Protein AF-A0AA47FGG4-F1 (afdb_monomer)

Secondary structure (DSSP, 8-state):
--HHHHHHHHHHHHHHHHTTTEEEEEETTEEEEEE-GGGGTTS-------HHHHHHHHHHHHHH-SSPBPHHHHHHHHT--HHHHHHHHHHHHHHHHTTTEEEEESSSEEEEESSS-HHHHHHHHHHHH--PPP-

Radius of gyration: 20.83 Å; Cα contacts (8 Å, |Δi|>4): 112; chains: 1; bounding box: 48×45×55 Å

Foldseek 3Di:
DDPVVVVVVQVVVQVVCVVVQWHWDDDPHDTDIDGPCVVVVVVPPLPADDLVRLLLVVLLCQLPDPDFDALVNSCVNNVDDSVSVVVSVVVSQVVCVVVQWHWDQDRHTHIDHPPPCSVVVNVVSVVVVDPDDDD

pLDDT: mean 83.71, std 13.26, range [42.72, 98.12]

Organism: Streptococcus macedonicus (NCBI:txid59310)

Mean predicted aligned error: 12.48 Å

Solvent-accessible surface area (backbone atoms only — not comparable to full-atom values): 8160 Å² total; per-residue (Å²): 135,54,76,67,56,56,51,50,53,50,51,60,48,39,65,60,32,52,78,57,55,28,45,74,45,81,55,103,90,45,79,42,83,47,65,57,62,72,71,51,60,77,61,59,77,70,76,81,65,53,72,67,57,45,47,52,52,52,50,50,49,48,63,72,48,94,58,67,50,35,69,66,60,49,26,65,74,63,74,45,54,69,69,54,53,55,50,47,51,53,55,49,48,61,60,36,48,83,64,59,35,44,75,43,79,75,93,27,41,36,66,46,58,86,75,78,47,56,64,59,53,49,52,53,55,49,60,77,70,52,83,76,74,90,127

Nearest PDB structures (foldseek):
  5way-assembly1_A  TM=8.227E-01  e=1.865E-02  Streptococcus pneumoniae
  7t8l-assembly1_A  TM=5.125E-01  e=7.650E-02  Acinetobacter sp. NEB 394
  3w6j-assembly2_E  TM=2.985E-01  e=9.492E-03  Geobacillus stearothermophilus
  6pcp-assembly2_C  TM=3.967E-01  e=3.894E-02  Bordetella pertussis
  2fbh-assembly1_A  TM=4.652E-01  e=1.699E-01  Pseudomonas aeruginosa

InterPro domains:
  IPR013196 Helix-turn-helix, type 11 [PF08279] (54-109)
  IPR036388 Winged helix-like DNA-binding domain superfamily [G3DSA:1.10.10.10] (39-113)
  IPR036390 Winged helix DNA-binding domain superfamily [SSF46785] (50-111)
  IPR050661 BglG family transcriptional antiterminators [PTHR30185] (1-129)

Sequence (135 aa):
MSKRTVYRTIVDLTDSLATLDVDIVKEENKYQLLGNLENLSDFTTQVAYTHNERLNLITYWLLISDEEVTNDDLQEQFAVSNVTIIQDIADIEKHLKDFDLILERKKGYFLSSLTHNKWRVLAILLTNNISLPNF

Structure (mmCIF, N/CA/C/O backbone):
data_AF-A0AA47FGG4-F1
#
_entry.id   AF-A0AA47FGG4-F1
#
loop_
_atom_site.group_PDB
_atom_site.id
_atom_site.type_symbol
_atom_site.label_atom_id
_atom_site.label_alt_id
_atom_site.label_comp_id
_atom_site.label_asym_id
_atom_site.label_entity_id
_atom_site.label_seq_id
_atom_site.pdbx_PDB_ins_code
_atom_site.Cartn_x
_atom_site.Cartn_y
_atom_site.Cartn_z
_atom_site.occupancy
_atom_site.B_iso_or_equiv
_atom_site.auth_seq_id
_atom_site.auth_comp_id
_atom_site.auth_asym_id
_atom_site.auth_atom_id
_atom_site.pdbx_PDB_model_num
ATOM 1 N N . MET A 1 1 ? -1.309 6.738 25.091 1.00 47.66 1 MET A N 1
ATOM 2 C CA . MET A 1 1 ? -2.557 7.497 24.846 1.00 47.66 1 MET A CA 1
ATOM 3 C C . MET A 1 1 ? -3.066 8.084 26.157 1.00 47.66 1 MET A C 1
ATOM 5 O O . MET A 1 1 ? -2.952 7.425 27.181 1.00 47.66 1 MET A O 1
ATOM 9 N N . SER A 1 2 ? -3.567 9.323 26.156 1.00 67.75 2 SER A N 1
ATOM 10 C CA . SER A 1 2 ? -4.088 9.977 27.369 1.00 67.75 2 SER A CA 1
ATOM 11 C C . SER A 1 2 ? -5.508 9.493 27.684 1.00 67.75 2 SER A C 1
ATOM 13 O O . SER A 1 2 ? -6.293 9.279 26.762 1.00 67.75 2 SER A O 1
ATOM 15 N N . LYS A 1 3 ? -5.876 9.394 28.974 1.00 59.53 3 LYS A N 1
ATOM 16 C CA . LYS A 1 3 ? -7.257 9.093 29.423 1.00 59.53 3 LYS A CA 1
ATOM 17 C C . LYS A 1 3 ? -8.301 10.007 28.759 1.00 59.53 3 LYS A C 1
ATOM 19 O O . LYS A 1 3 ? -9.421 9.583 28.504 1.00 59.53 3 LYS A O 1
ATOM 24 N N . ARG A 1 4 ? -7.909 11.244 28.429 1.00 62.50 4 ARG A N 1
ATOM 25 C CA . ARG A 1 4 ? -8.742 12.232 27.728 1.00 62.50 4 ARG A CA 1
ATOM 26 C C . ARG A 1 4 ? -9.022 11.863 26.267 1.00 62.50 4 ARG A C 1
ATOM 28 O O . ARG A 1 4 ? -10.114 12.130 25.784 1.00 62.50 4 ARG A O 1
ATOM 35 N N . THR A 1 5 ? -8.057 11.257 25.575 1.00 67.25 5 THR A N 1
ATOM 36 C CA . THR A 1 5 ? -8.222 10.808 24.183 1.00 67.25 5 THR A CA 1
ATOM 37 C C . THR A 1 5 ? -9.193 9.638 24.119 1.00 67.25 5 THR A C 1
ATOM 39 O O . THR A 1 5 ? -10.101 9.664 23.305 1.00 67.25 5 THR A O 1
ATOM 42 N N . VAL A 1 6 ? -9.064 8.683 25.048 1.00 67.38 6 VAL A N 1
ATOM 43 C CA . VAL A 1 6 ? -9.979 7.535 25.158 1.00 67.38 6 VAL A CA 1
ATOM 44 C C . VAL A 1 6 ? -11.412 8.002 25.401 1.00 67.38 6 VAL A C 1
ATOM 46 O O . VAL A 1 6 ? -12.317 7.543 24.721 1.00 67.38 6 VAL A O 1
ATOM 49 N N . TYR A 1 7 ? -11.626 8.946 26.323 1.00 71.19 7 TYR A N 1
ATOM 50 C CA . TYR A 1 7 ? -12.973 9.455 26.592 1.00 71.19 7 TYR A CA 1
ATOM 51 C C . TYR A 1 7 ? -13.591 10.144 25.372 1.00 71.19 7 TYR A C 1
ATOM 53 O O . TYR A 1 7 ? -14.748 9.896 25.063 1.00 71.19 7 TYR A O 1
ATOM 61 N N . ARG A 1 8 ? -12.818 10.975 24.658 1.00 69.69 8 ARG A N 1
ATOM 62 C CA . ARG A 1 8 ? -13.323 11.671 23.467 1.00 69.69 8 ARG A CA 1
ATOM 63 C C . ARG A 1 8 ? -13.704 10.687 22.364 1.00 69.69 8 ARG A C 1
ATOM 65 O O . ARG A 1 8 ? -14.802 10.775 21.849 1.00 69.69 8 ARG A O 1
ATOM 72 N N . THR A 1 9 ? -12.848 9.704 22.094 1.00 72.31 9 THR A N 1
ATOM 73 C CA . THR A 1 9 ? -13.146 8.654 21.115 1.00 72.31 9 THR A CA 1
ATOM 74 C C . THR A 1 9 ? -14.382 7.843 21.499 1.00 72.31 9 THR A C 1
ATOM 76 O O . THR A 1 9 ? -15.161 7.503 20.625 1.00 72.31 9 THR A O 1
ATOM 79 N N . ILE A 1 10 ? -14.596 7.559 22.789 1.00 78.00 10 ILE A N 1
ATOM 80 C CA . ILE A 1 10 ? -15.818 6.880 23.241 1.00 78.00 10 ILE A CA 1
ATOM 81 C C . ILE A 1 10 ? -17.055 7.751 23.008 1.00 78.00 10 ILE A C 1
ATOM 83 O O . ILE A 1 10 ? -18.045 7.224 22.531 1.00 78.00 10 ILE A O 1
ATOM 87 N N . VAL A 1 11 ? -16.996 9.057 23.284 1.00 77.50 11 VAL A N 1
ATOM 88 C CA . VAL A 1 11 ? -18.114 9.980 23.011 1.00 77.50 11 VAL A CA 1
ATOM 89 C C . VAL A 1 11 ? -18.428 10.036 21.515 1.00 77.50 11 VAL A C 1
ATOM 91 O O . VAL A 1 11 ? -19.574 9.829 21.134 1.00 77.50 11 VAL A O 1
ATOM 94 N N . ASP A 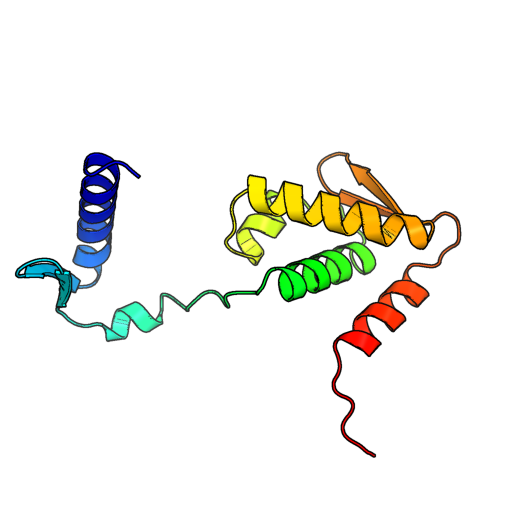1 12 ? -17.407 10.218 20.675 1.00 77.69 12 ASP A N 1
ATOM 95 C CA . ASP A 1 12 ? -17.569 10.271 19.217 1.00 77.69 12 ASP A CA 1
ATOM 96 C C . ASP A 1 12 ? -18.161 8.946 18.667 1.00 77.69 12 ASP A C 1
ATOM 98 O O . ASP A 1 12 ? -18.980 8.942 17.743 1.00 77.69 12 ASP A O 1
ATOM 102 N N . LEU A 1 13 ? -17.781 7.805 19.261 1.00 77.81 13 LEU A N 1
ATOM 103 C CA . LEU A 1 13 ? -18.337 6.487 18.936 1.00 77.81 13 LEU A CA 1
ATOM 104 C C . LEU A 1 13 ? -19.774 6.309 19.441 1.00 77.81 13 LEU A C 1
ATOM 106 O O . LEU A 1 13 ? -20.580 5.724 18.724 1.00 77.81 13 LEU A O 1
ATOM 110 N N . THR A 1 14 ? -20.111 6.810 20.634 1.00 79.75 14 THR A N 1
ATOM 111 C CA . THR A 1 14 ? -21.479 6.764 21.174 1.00 79.75 14 THR A CA 1
ATOM 112 C C . THR A 1 14 ? -22.447 7.496 20.251 1.00 79.75 14 THR A C 1
ATOM 114 O O . THR A 1 14 ? -23.492 6.947 19.916 1.00 79.75 14 THR A O 1
ATOM 117 N N . ASP A 1 15 ? -22.080 8.691 19.782 1.00 80.81 15 ASP A N 1
ATOM 118 C CA . ASP A 1 15 ? -22.926 9.480 18.879 1.00 80.81 15 ASP A CA 1
ATOM 119 C C . ASP A 1 15 ? -23.151 8.762 17.540 1.00 80.81 15 ASP A C 1
ATOM 121 O O . ASP A 1 15 ? -24.249 8.783 16.983 1.00 80.81 15 ASP A O 1
ATOM 125 N N . SER A 1 16 ? -22.119 8.077 17.043 1.00 78.50 16 SER A N 1
ATOM 126 C CA . SER A 1 16 ? -22.192 7.315 15.794 1.00 78.50 16 SER A CA 1
ATOM 127 C C . SER A 1 16 ? -23.074 6.066 15.933 1.00 78.50 16 SER A C 1
ATOM 129 O O . SER A 1 16 ? -23.888 5.787 15.055 1.00 78.50 16 SER A O 1
ATOM 131 N N . LEU A 1 17 ? -22.958 5.329 17.041 1.00 79.00 17 LEU A N 1
ATOM 132 C CA . LEU A 1 17 ? -23.696 4.082 17.283 1.00 79.00 17 LEU A CA 1
ATOM 133 C C . LEU A 1 17 ? -25.161 4.304 17.677 1.00 79.00 17 LEU A C 1
ATOM 135 O O . LEU A 1 17 ? -26.010 3.485 17.328 1.00 79.00 17 LEU A O 1
ATOM 139 N N . ALA A 1 18 ? -25.484 5.441 18.299 1.00 78.62 18 ALA A N 1
ATOM 140 C CA . ALA A 1 18 ? -26.863 5.810 18.616 1.00 78.62 18 ALA A CA 1
ATOM 141 C C . ALA A 1 18 ? -27.751 5.892 17.360 1.00 78.62 18 ALA A C 1
ATOM 143 O O . ALA A 1 18 ? -28.948 5.617 17.421 1.00 78.62 18 ALA A O 1
ATOM 144 N N . THR A 1 19 ? -27.171 6.214 16.195 1.00 80.38 19 THR A N 1
ATOM 145 C CA . THR A 1 19 ? -27.900 6.223 14.911 1.00 80.38 19 THR A CA 1
ATOM 146 C C . THR A 1 19 ? -28.338 4.831 14.443 1.00 80.38 19 THR A C 1
ATOM 148 O O . THR A 1 19 ? -29.212 4.723 13.586 1.00 80.38 19 THR A O 1
ATOM 151 N N . LEU A 1 20 ? -27.758 3.777 15.021 1.00 76.69 20 LEU A N 1
ATOM 152 C CA . LEU A 1 20 ? -27.982 2.372 14.677 1.00 76.69 20 LEU A CA 1
ATOM 153 C C . LEU A 1 20 ? -28.752 1.615 15.766 1.00 76.69 20 LEU A C 1
ATOM 155 O O . LEU A 1 20 ? -28.837 0.391 15.691 1.00 76.69 20 LEU A O 1
ATOM 159 N N . ASP A 1 21 ? -29.297 2.327 16.761 1.00 82.00 21 ASP A N 1
ATOM 160 C CA . ASP A 1 21 ? -29.929 1.737 17.951 1.00 82.00 21 ASP A CA 1
ATOM 161 C C . ASP A 1 21 ? -28.955 0.831 18.737 1.00 82.00 21 ASP A C 1
ATOM 163 O O . ASP A 1 21 ? -29.310 -0.247 19.224 1.00 82.00 21 ASP A O 1
ATOM 167 N N . VAL A 1 22 ? -27.683 1.256 18.806 1.00 84.88 22 VAL A N 1
ATOM 168 C CA . VAL A 1 22 ? -26.612 0.597 19.562 1.00 84.88 22 VAL A CA 1
ATOM 169 C C . VAL A 1 22 ? -26.046 1.557 20.610 1.00 84.88 22 VAL A C 1
ATOM 171 O O . VAL A 1 22 ? -25.535 2.628 20.289 1.00 84.88 22 VAL A O 1
ATOM 174 N N . ASP A 1 23 ? -26.065 1.132 21.869 1.00 83.25 23 ASP A N 1
ATOM 175 C CA . ASP A 1 23 ? -25.565 1.880 23.018 1.00 83.25 23 ASP A CA 1
ATOM 176 C C . ASP A 1 23 ? -24.217 1.345 23.509 1.00 83.25 23 ASP A C 1
ATOM 178 O O . ASP A 1 23 ? -23.995 0.135 23.596 1.00 83.25 23 ASP A O 1
ATOM 182 N N . ILE A 1 24 ? -23.328 2.254 23.921 1.00 84.00 24 ILE A N 1
ATOM 183 C CA . ILE A 1 24 ? -22.110 1.916 24.668 1.00 84.00 24 ILE A CA 1
ATOM 184 C C . ILE A 1 24 ? -22.375 2.094 26.170 1.00 84.00 24 ILE A C 1
ATOM 186 O O . ILE A 1 24 ? -22.498 3.220 26.654 1.00 84.00 24 ILE A O 1
ATOM 190 N N . VAL A 1 25 ? -22.347 1.004 26.942 1.00 85.19 25 VAL A N 1
ATOM 191 C CA . VAL A 1 25 ? -22.475 1.032 28.409 1.00 85.19 25 VAL A CA 1
ATOM 192 C C . VAL A 1 25 ? -21.154 0.681 29.082 1.00 85.19 25 VAL A C 1
ATOM 194 O O . VAL A 1 25 ? -20.462 -0.262 28.702 1.00 85.19 25 VAL A O 1
ATOM 197 N N . LYS A 1 26 ? -20.786 1.447 30.112 1.00 81.56 26 LYS A N 1
ATOM 198 C CA . LYS A 1 26 ? -19.588 1.200 30.915 1.00 81.56 26 LYS A CA 1
ATOM 199 C C . LYS A 1 26 ? -19.945 0.436 32.187 1.00 81.56 26 LYS A C 1
ATOM 201 O O . LYS A 1 26 ? -20.600 0.989 33.064 1.00 81.56 26 LYS A O 1
ATOM 206 N N . GLU A 1 27 ? -19.422 -0.776 32.334 1.00 83.00 27 GLU A N 1
ATOM 207 C CA . GLU A 1 27 ? -19.553 -1.575 33.557 1.00 83.00 27 GLU A CA 1
ATOM 208 C C . GLU A 1 27 ? -18.182 -1.949 34.112 1.00 83.00 27 GLU A C 1
ATOM 210 O O . GLU A 1 27 ? -17.361 -2.502 33.383 1.00 83.00 27 GLU A O 1
ATOM 215 N N . GLU A 1 28 ? -17.969 -1.666 35.403 1.00 71.31 28 GLU A N 1
ATOM 216 C CA . GLU A 1 28 ? -16.836 -2.033 36.280 1.00 71.31 28 GLU A CA 1
ATOM 217 C C . GLU A 1 28 ? -15.421 -1.651 35.804 1.00 71.31 28 GLU A C 1
ATOM 219 O O . GLU A 1 28 ? -14.666 -1.058 36.571 1.00 71.31 28 GLU A O 1
ATOM 224 N N . ASN A 1 29 ? -15.052 -1.922 34.549 1.00 74.00 29 ASN A N 1
ATOM 225 C CA . ASN A 1 29 ? -13.914 -1.324 33.844 1.00 74.00 29 ASN A CA 1
ATOM 226 C C . ASN A 1 29 ? -13.914 -1.563 32.315 1.00 74.00 29 ASN A C 1
ATOM 228 O O . ASN A 1 29 ? -12.887 -1.379 31.662 1.00 74.00 29 ASN A O 1
ATOM 232 N N . LYS A 1 30 ? -15.033 -2.007 31.737 1.00 77.25 30 LYS A N 1
ATOM 233 C CA . LYS A 1 30 ? -15.176 -2.374 30.320 1.00 77.25 30 LYS A CA 1
ATOM 234 C C . LYS A 1 30 ? -16.335 -1.609 29.687 1.00 77.25 30 LYS A C 1
ATOM 236 O O . LYS A 1 30 ? -17.292 -1.255 30.371 1.00 77.25 30 LYS A O 1
ATOM 241 N N . TYR A 1 31 ? -16.228 -1.356 28.388 1.00 82.06 31 TYR A N 1
ATOM 242 C CA . TYR A 1 31 ? -17.323 -0.835 27.573 1.00 82.06 31 TYR A CA 1
ATOM 243 C C . TYR A 1 31 ? -17.985 -2.009 26.850 1.00 82.06 31 TYR A C 1
ATOM 245 O O . TYR A 1 31 ? -17.285 -2.859 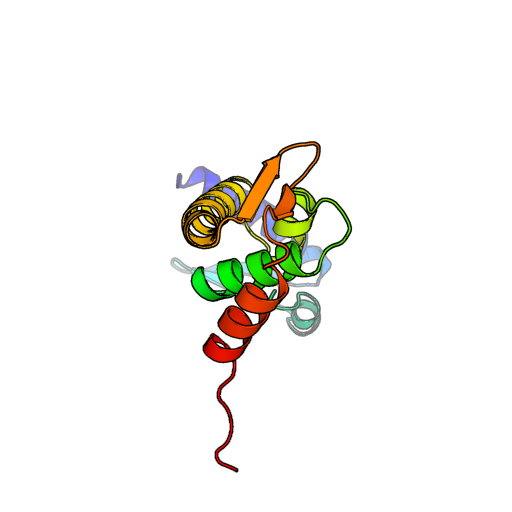26.302 1.00 82.06 31 TYR A O 1
ATOM 253 N N . GLN A 1 32 ? -19.310 -2.076 26.899 1.00 81.88 32 GLN A N 1
ATOM 254 C CA . GLN A 1 32 ? -20.127 -3.105 26.264 1.00 81.88 32 GLN A CA 1
ATOM 255 C C . GLN A 1 32 ? -21.079 -2.442 25.271 1.00 81.88 32 GLN A C 1
ATOM 257 O O . GLN A 1 32 ? -21.593 -1.362 25.556 1.00 81.88 32 GLN A O 1
ATOM 262 N N . LEU A 1 33 ? -21.287 -3.088 24.124 1.00 83.75 33 LEU A N 1
ATOM 263 C CA . LEU A 1 33 ? -22.290 -2.685 23.142 1.00 83.75 33 LEU A CA 1
ATOM 264 C C . LEU A 1 33 ? -23.604 -3.402 23.449 1.00 83.75 33 LEU A C 1
ATOM 266 O O . LEU A 1 33 ? -23.608 -4.622 23.617 1.00 83.75 33 LEU A O 1
ATOM 270 N N . LEU A 1 34 ? -24.699 -2.655 23.522 1.00 83.12 34 LEU A N 1
ATOM 271 C CA . LEU A 1 34 ? -26.056 -3.164 23.717 1.00 83.12 34 LEU A CA 1
ATOM 272 C C . LEU A 1 34 ? -26.937 -2.668 22.569 1.00 83.12 34 LEU A C 1
ATOM 274 O O . LEU A 1 34 ? -26.768 -1.537 22.138 1.00 83.12 34 LEU A O 1
ATOM 278 N N . GLY A 1 35 ? -27.868 -3.487 22.082 1.00 82.12 35 GLY A N 1
ATOM 279 C CA . GLY A 1 35 ? -28.783 -3.106 20.997 1.00 82.12 35 GLY A CA 1
ATOM 280 C C . GLY A 1 35 ? -28.755 -4.073 19.816 1.00 82.12 35 GLY A C 1
ATOM 281 O O . GLY A 1 35 ? -28.258 -5.198 19.936 1.00 82.12 35 GLY A O 1
ATOM 282 N N . ASN A 1 36 ? -29.308 -3.648 18.677 1.00 78.94 36 ASN A N 1
ATOM 283 C CA . ASN A 1 36 ? -29.339 -4.476 17.473 1.00 78.94 36 ASN A CA 1
ATOM 284 C C . ASN A 1 36 ? -28.005 -4.401 16.710 1.00 78.94 36 ASN A C 1
ATOM 286 O O . ASN A 1 36 ? -27.769 -3.504 15.903 1.00 78.94 36 ASN A O 1
ATOM 290 N N . LEU A 1 37 ? -27.140 -5.390 16.945 1.00 75.06 37 LEU A N 1
ATOM 291 C CA . LEU A 1 37 ? -25.829 -5.483 16.300 1.00 75.06 37 LEU A CA 1
ATOM 292 C C . LEU A 1 37 ? -25.893 -6.01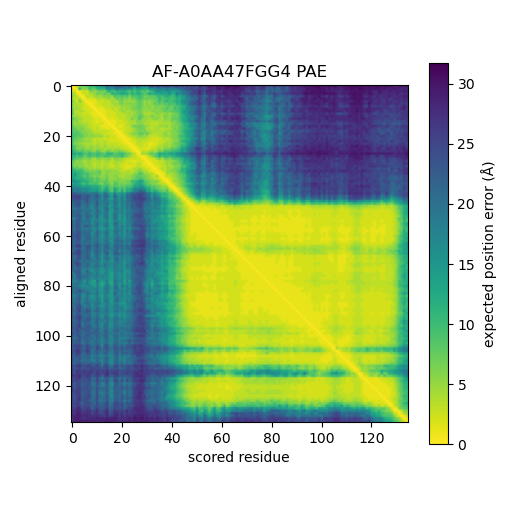7 14.858 1.00 75.06 37 LEU A C 1
ATOM 294 O O . LEU A 1 37 ? -24.862 -6.046 14.192 1.00 75.06 37 LEU A O 1
ATOM 298 N N . GLU A 1 38 ? -27.061 -6.431 14.351 1.00 72.94 38 GLU A N 1
ATOM 299 C CA . GLU A 1 38 ? -27.194 -6.903 12.964 1.00 72.94 38 GLU A CA 1
ATOM 300 C C . GLU A 1 38 ? -26.824 -5.796 11.969 1.00 72.94 38 GLU A C 1
ATOM 302 O O . GLU A 1 38 ? -26.139 -6.058 10.982 1.00 72.94 38 GLU A O 1
ATOM 307 N N . ASN A 1 39 ? -27.140 -4.539 12.295 1.00 64.50 39 ASN A N 1
ATOM 308 C CA . ASN A 1 39 ? -26.780 -3.365 11.493 1.00 64.50 39 ASN A CA 1
ATOM 309 C C . ASN A 1 39 ? -25.278 -3.020 11.552 1.00 64.50 39 ASN A C 1
ATOM 311 O O . ASN A 1 39 ? -24.800 -2.203 10.770 1.00 64.50 39 ASN A O 1
ATOM 315 N N . LEU A 1 40 ? -24.510 -3.639 12.459 1.00 66.69 40 LEU A N 1
ATOM 316 C CA . LEU A 1 40 ? -23.048 -3.521 12.470 1.00 66.69 40 LEU A CA 1
ATOM 317 C C . LEU A 1 40 ? -22.384 -4.459 11.460 1.00 66.69 40 LEU A C 1
ATOM 319 O O . LEU A 1 40 ? -21.197 -4.308 11.199 1.00 66.69 40 LEU A O 1
ATOM 323 N N . SER A 1 41 ? -23.113 -5.416 10.881 1.00 60.09 41 SER A N 1
ATOM 324 C CA . SER A 1 41 ? -22.558 -6.287 9.837 1.00 60.09 41 SER A CA 1
ATOM 325 C C . SER A 1 41 ? -22.266 -5.536 8.530 1.00 60.09 41 SER A C 1
ATOM 327 O O . SER A 1 41 ? -21.337 -5.911 7.814 1.00 60.09 41 SER A O 1
ATOM 329 N N . ASP A 1 42 ? -22.979 -4.430 8.280 1.00 56.22 42 ASP A N 1
ATOM 330 C CA . ASP A 1 42 ? -22.711 -3.495 7.180 1.00 56.22 42 ASP A CA 1
ATOM 331 C C . ASP A 1 42 ? -21.430 -2.677 7.404 1.00 56.22 42 ASP A C 1
ATOM 333 O O . ASP A 1 42 ? -20.815 -2.212 6.441 1.00 56.22 42 ASP A O 1
ATOM 337 N N . PHE A 1 43 ? -20.956 -2.562 8.655 1.00 57.31 43 PHE A N 1
ATOM 338 C CA . PHE A 1 43 ? -19.565 -2.204 8.933 1.00 57.31 43 PHE A CA 1
ATOM 339 C C . PHE A 1 43 ? -18.715 -3.431 8.630 1.00 57.31 43 PHE A C 1
ATOM 341 O O . PHE A 1 43 ? -18.218 -4.116 9.524 1.00 57.31 43 PHE A O 1
ATOM 348 N N . THR A 1 44 ? -18.581 -3.732 7.339 1.00 50.34 44 THR A N 1
ATOM 349 C CA . THR A 1 44 ? -17.705 -4.787 6.853 1.00 50.34 44 THR A CA 1
ATOM 350 C C . THR A 1 44 ? -16.360 -4.610 7.535 1.00 50.34 44 THR A C 1
ATOM 352 O O . THR A 1 44 ? -15.739 -3.550 7.416 1.00 50.34 44 THR A O 1
ATOM 355 N N . THR A 1 45 ? -15.921 -5.623 8.277 1.00 52.59 45 THR A N 1
ATOM 356 C CA . THR A 1 45 ? -14.549 -5.717 8.758 1.00 52.59 45 THR A CA 1
ATOM 357 C C . THR A 1 45 ? -13.649 -5.520 7.547 1.00 52.59 45 THR A C 1
ATOM 359 O O . THR A 1 45 ? -13.524 -6.417 6.714 1.00 52.59 45 THR A O 1
ATOM 362 N N . GLN A 1 46 ? -13.065 -4.325 7.407 1.00 59.47 46 GLN A N 1
ATOM 363 C CA . GLN A 1 46 ? -12.027 -4.094 6.413 1.00 59.47 46 GLN A CA 1
ATOM 364 C C . GLN A 1 46 ? -10.988 -5.187 6.639 1.00 59.47 46 GLN A C 1
ATOM 366 O O . GLN A 1 46 ? -10.534 -5.385 7.770 1.00 59.47 46 GLN A O 1
ATOM 371 N N . VAL A 1 47 ? -10.709 -5.965 5.590 1.00 67.31 47 VAL A N 1
ATOM 372 C CA . VAL A 1 47 ? -9.780 -7.093 5.670 1.00 67.31 47 VAL A CA 1
ATOM 373 C C . VAL A 1 47 ? -8.474 -6.556 6.241 1.00 67.31 47 VAL A C 1
ATOM 375 O O . VAL A 1 47 ? -7.813 -5.718 5.632 1.00 67.31 47 VAL A O 1
ATOM 378 N N . ALA A 1 48 ? -8.141 -6.985 7.456 1.00 78.00 48 ALA A N 1
ATOM 379 C CA . ALA A 1 48 ? -6.943 -6.526 8.129 1.00 78.00 48 ALA A CA 1
ATOM 380 C C . ALA A 1 48 ? -5.744 -7.238 7.502 1.00 78.00 48 ALA A C 1
ATOM 382 O O . ALA A 1 48 ? -5.471 -8.396 7.809 1.00 78.00 48 ALA A O 1
ATOM 383 N N . TYR A 1 49 ? -5.039 -6.542 6.615 1.00 85.81 49 TYR A N 1
ATOM 384 C CA . TYR A 1 49 ? -3.815 -7.056 6.016 1.00 85.81 49 TYR A CA 1
ATOM 385 C C . TYR A 1 49 ? -2.661 -6.961 7.011 1.00 85.81 49 TYR A C 1
ATOM 387 O O . TYR A 1 49 ? -2.385 -5.901 7.589 1.00 85.81 49 TYR A O 1
ATOM 395 N N . THR A 1 50 ? -1.922 -8.055 7.165 1.00 91.38 50 THR A N 1
ATOM 396 C CA . THR A 1 50 ? -0.595 -8.006 7.776 1.00 91.38 50 THR A CA 1
ATOM 397 C C . THR A 1 50 ? 0.311 -7.066 6.977 1.00 91.38 50 THR A C 1
ATOM 399 O O . THR A 1 50 ? 0.059 -6.748 5.813 1.00 91.38 50 THR A O 1
ATOM 402 N N . HIS A 1 51 ? 1.400 -6.605 7.594 1.00 93.12 51 HIS A N 1
ATOM 403 C CA . HIS A 1 51 ? 2.362 -5.747 6.902 1.00 93.12 51 HIS A CA 1
ATOM 404 C C . HIS A 1 51 ? 2.890 -6.396 5.611 1.00 93.12 51 HIS A C 1
ATOM 406 O O . HIS A 1 51 ? 2.828 -5.759 4.568 1.00 93.12 51 HIS A O 1
ATOM 412 N N . ASN A 1 52 ? 3.290 -7.673 5.638 1.00 92.94 52 ASN A N 1
ATOM 413 C CA . ASN A 1 52 ? 3.776 -8.367 4.438 1.00 92.94 52 ASN A CA 1
ATOM 414 C C . ASN A 1 52 ? 2.715 -8.491 3.337 1.00 92.94 52 ASN A C 1
ATOM 416 O O . ASN A 1 52 ? 3.031 -8.266 2.171 1.00 92.94 52 ASN A O 1
ATOM 420 N N . GLU A 1 53 ? 1.470 -8.830 3.680 1.00 93.38 53 GLU A N 1
ATOM 421 C CA . GLU A 1 53 ? 0.384 -8.894 2.691 1.00 93.38 53 GLU A CA 1
ATOM 422 C C . GLU A 1 53 ? 0.163 -7.532 2.038 1.00 93.38 53 GLU A C 1
ATOM 424 O O . GLU A 1 53 ? 0.050 -7.440 0.817 1.00 93.38 53 GLU A O 1
ATOM 429 N N . ARG A 1 54 ? 0.186 -6.461 2.838 1.00 96.25 54 ARG A N 1
ATOM 430 C CA . ARG A 1 54 ? 0.066 -5.097 2.331 1.00 96.25 54 ARG A CA 1
ATOM 431 C C . ARG A 1 54 ? 1.237 -4.726 1.422 1.00 96.25 54 ARG A C 1
ATOM 433 O O . ARG A 1 54 ? 0.992 -4.233 0.327 1.00 96.25 54 ARG A O 1
ATOM 440 N N . LEU A 1 55 ? 2.485 -5.023 1.802 1.00 97.25 55 LEU A N 1
ATOM 441 C CA . LEU A 1 55 ? 3.646 -4.781 0.934 1.00 97.25 55 LEU A CA 1
ATOM 442 C C . LEU A 1 55 ? 3.514 -5.515 -0.406 1.00 97.25 55 LEU A C 1
ATOM 444 O O . LEU A 1 55 ? 3.775 -4.930 -1.459 1.00 97.25 55 LEU A O 1
ATOM 448 N N . ASN A 1 56 ? 3.076 -6.776 -0.380 1.00 95.75 56 ASN A N 1
ATOM 449 C CA . ASN A 1 56 ? 2.891 -7.580 -1.585 1.00 95.75 56 ASN A CA 1
ATOM 450 C C . ASN A 1 56 ? 1.791 -7.008 -2.484 1.00 95.75 56 ASN A C 1
ATOM 452 O O . ASN A 1 56 ? 1.991 -6.901 -3.692 1.00 95.75 56 ASN A O 1
ATOM 456 N N . LEU A 1 57 ? 0.657 -6.598 -1.912 1.00 95.75 57 LEU A N 1
ATOM 457 C CA . LEU A 1 57 ? -0.463 -6.031 -2.665 1.00 95.75 57 LEU A CA 1
ATOM 458 C C . LEU A 1 57 ? -0.137 -4.652 -3.247 1.00 95.75 57 LEU A C 1
ATOM 460 O O . LEU A 1 57 ? -0.420 -4.412 -4.419 1.00 95.75 57 LEU A O 1
ATOM 464 N N . ILE A 1 58 ? 0.521 -3.776 -2.481 1.00 97.00 58 ILE A N 1
ATOM 465 C CA . ILE A 1 58 ? 0.995 -2.480 -2.987 1.00 97.00 58 ILE A CA 1
ATOM 466 C C . ILE A 1 58 ? 2.003 -2.704 -4.121 1.00 97.00 58 ILE A C 1
ATOM 468 O O . ILE A 1 58 ? 1.896 -2.082 -5.175 1.00 97.00 58 ILE A O 1
ATOM 472 N N . THR A 1 59 ? 2.953 -3.628 -3.948 1.00 96.75 59 THR A N 1
ATOM 473 C CA . THR A 1 59 ? 3.938 -3.954 -4.992 1.00 96.75 59 THR A CA 1
ATOM 474 C C . THR A 1 59 ? 3.260 -4.491 -6.251 1.00 96.75 59 THR A C 1
ATOM 476 O O . THR A 1 59 ? 3.607 -4.078 -7.355 1.00 96.75 59 THR A O 1
ATOM 479 N N . TYR A 1 60 ? 2.274 -5.379 -6.096 1.00 95.75 60 TYR A N 1
ATOM 480 C CA . TYR A 1 60 ? 1.462 -5.883 -7.200 1.00 95.75 60 TYR A CA 1
ATOM 481 C C . TYR A 1 60 ? 0.793 -4.733 -7.958 1.00 95.75 60 TYR A C 1
ATOM 483 O O . TYR A 1 60 ? 0.984 -4.625 -9.168 1.00 95.75 60 TYR A O 1
ATOM 491 N N . TRP A 1 61 ? 0.094 -3.838 -7.256 1.00 95.00 61 TRP A N 1
ATOM 492 C CA . TRP A 1 61 ? -0.547 -2.668 -7.856 1.00 95.00 61 TRP A CA 1
ATOM 493 C C . TRP A 1 61 ? 0.436 -1.765 -8.601 1.00 95.00 61 TRP A C 1
ATOM 495 O O . TRP A 1 61 ? 0.186 -1.431 -9.754 1.00 95.00 61 TRP A O 1
ATOM 505 N N . LEU A 1 62 ? 1.589 -1.443 -8.014 1.00 95.31 62 LEU A N 1
ATOM 506 C CA . LEU A 1 62 ? 2.620 -0.631 -8.675 1.00 95.31 62 LEU A CA 1
ATOM 507 C C . LEU A 1 62 ? 3.195 -1.291 -9.942 1.00 95.31 62 LEU A C 1
ATOM 509 O O . LEU A 1 62 ? 3.620 -0.598 -10.869 1.00 95.31 62 LEU A O 1
ATOM 513 N N . LEU A 1 63 ? 3.244 -2.626 -9.988 1.00 94.44 63 LEU A N 1
ATOM 514 C CA . LEU A 1 63 ? 3.742 -3.374 -11.144 1.00 94.44 63 LEU A CA 1
ATOM 515 C C . LEU A 1 63 ? 2.745 -3.392 -12.307 1.00 94.44 63 LEU A C 1
ATOM 517 O O . LEU A 1 63 ? 3.192 -3.368 -13.455 1.00 94.44 63 LEU A O 1
ATOM 521 N N . ILE A 1 64 ? 1.441 -3.454 -12.013 1.00 92.38 64 ILE A N 1
ATOM 522 C CA . ILE A 1 64 ? 0.377 -3.558 -13.025 1.00 92.38 64 ILE A CA 1
ATOM 523 C C . ILE A 1 64 ? -0.267 -2.219 -13.397 1.00 92.38 64 ILE A C 1
ATOM 525 O O . ILE A 1 64 ? -0.978 -2.163 -14.393 1.00 92.38 64 ILE A O 1
ATOM 529 N N . SER A 1 65 ? -0.066 -1.170 -12.596 1.00 91.50 65 SER A N 1
ATOM 530 C CA . SER A 1 65 ? -0.675 0.135 -12.843 1.00 91.50 65 SER A CA 1
ATOM 531 C C . SER A 1 65 ? 0.009 0.854 -14.005 1.00 91.50 65 SER A C 1
ATOM 533 O O . SER A 1 65 ? 1.236 1.005 -14.026 1.00 91.50 65 SER A O 1
ATOM 535 N N . ASP A 1 66 ? -0.809 1.346 -14.933 1.00 88.31 66 ASP A N 1
ATOM 536 C CA . ASP A 1 66 ? -0.399 2.278 -15.987 1.00 88.31 66 ASP A CA 1
ATOM 537 C C . ASP A 1 66 ? -0.496 3.749 -15.529 1.00 88.31 66 ASP A C 1
ATOM 539 O O . ASP A 1 66 ? 0.014 4.645 -16.203 1.00 88.31 66 ASP A O 1
ATOM 543 N N . GLU A 1 67 ? -1.103 3.998 -14.364 1.00 90.88 67 GLU A N 1
ATOM 544 C CA . GLU A 1 67 ? -1.289 5.324 -13.765 1.00 90.88 67 GLU A CA 1
ATOM 545 C C . GLU A 1 67 ? -0.521 5.475 -12.440 1.00 90.88 67 GLU A C 1
ATOM 547 O O . GLU A 1 67 ? -0.063 4.497 -11.838 1.00 90.88 67 GLU A O 1
ATOM 552 N N . GLU A 1 68 ? -0.349 6.721 -11.986 1.00 93.62 68 GLU A N 1
ATOM 553 C CA . GLU A 1 68 ? 0.268 7.008 -10.687 1.00 93.62 68 GLU A CA 1
ATOM 554 C C . GLU A 1 68 ? -0.647 6.534 -9.548 1.00 93.62 68 GLU A C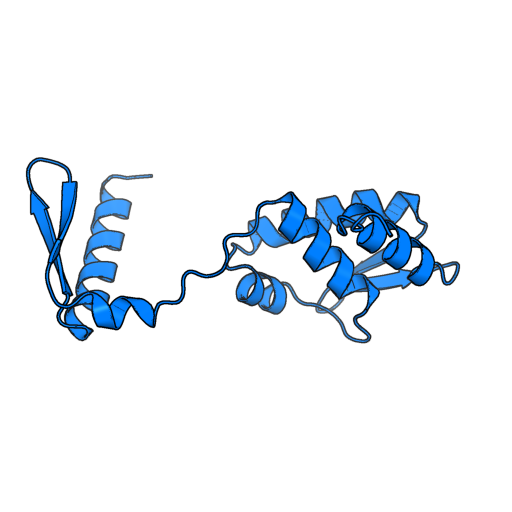 1
ATOM 556 O O . GLU A 1 68 ? -1.812 6.911 -9.497 1.00 93.62 68 GLU A O 1
ATOM 561 N N . VAL A 1 69 ? -0.105 5.758 -8.607 1.00 96.38 69 VAL A N 1
ATOM 562 C CA . VAL A 1 69 ? -0.821 5.311 -7.401 1.00 96.38 69 VAL A CA 1
ATOM 563 C C . VAL A 1 69 ? -0.542 6.290 -6.266 1.00 96.38 69 VAL A C 1
ATOM 565 O O . VAL A 1 69 ? 0.620 6.508 -5.921 1.00 96.38 69 VAL A O 1
ATOM 568 N N . THR A 1 70 ? -1.561 6.905 -5.673 1.00 97.19 70 THR A N 1
ATOM 569 C CA . THR A 1 70 ? -1.370 7.934 -4.638 1.00 97.19 70 THR A CA 1
ATOM 570 C C . THR A 1 70 ? -1.399 7.361 -3.221 1.00 97.19 70 THR A C 1
ATOM 572 O O . THR A 1 70 ? -1.814 6.229 -2.987 1.00 97.19 70 THR A O 1
ATOM 575 N N . ASN A 1 71 ? -0.959 8.156 -2.240 1.00 96.31 71 ASN A N 1
ATOM 576 C CA . ASN A 1 71 ? -1.128 7.788 -0.833 1.00 96.31 71 ASN A CA 1
ATOM 577 C C . ASN A 1 71 ? -2.598 7.653 -0.450 1.00 96.31 71 ASN A C 1
ATOM 579 O O . ASN A 1 71 ? -2.922 6.736 0.295 1.00 96.31 71 ASN A O 1
ATOM 583 N N . ASP A 1 72 ? -3.462 8.532 -0.958 1.00 96.00 72 ASP A N 1
ATOM 584 C CA . ASP A 1 72 ? -4.883 8.523 -0.619 1.00 96.00 72 ASP A CA 1
ATOM 585 C C . ASP A 1 72 ? -5.538 7.217 -1.099 1.00 96.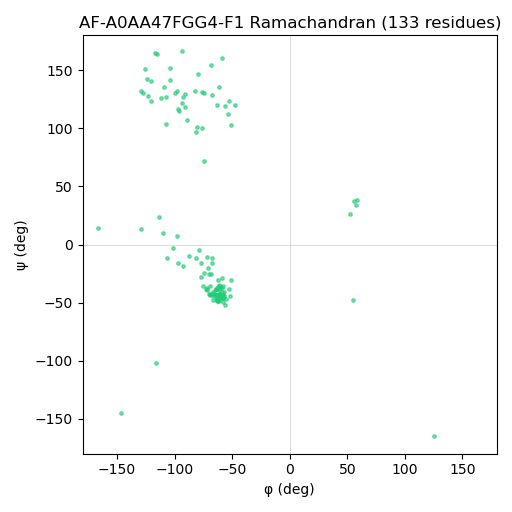00 72 ASP A C 1
ATOM 587 O O . ASP A 1 72 ? -6.195 6.552 -0.297 1.00 96.00 72 ASP A O 1
ATOM 591 N N . ASP A 1 73 ? -5.231 6.770 -2.326 1.00 95.38 73 ASP A N 1
ATOM 592 C CA . ASP A 1 73 ? -5.706 5.482 -2.866 1.00 95.38 73 ASP A CA 1
ATOM 593 C C . ASP A 1 73 ? -5.293 4.306 -1.965 1.00 95.38 73 ASP A C 1
ATOM 595 O O . ASP A 1 73 ? -6.076 3.406 -1.659 1.00 95.38 73 ASP A O 1
ATOM 599 N N . LEU A 1 74 ? -4.037 4.312 -1.510 1.00 95.81 74 LEU A N 1
ATOM 600 C CA . LEU A 1 74 ? -3.486 3.256 -0.665 1.00 95.81 74 LEU A CA 1
ATOM 601 C C . LEU A 1 74 ? -4.046 3.306 0.764 1.00 95.81 74 LEU A C 1
ATOM 603 O O . LEU A 1 74 ? -4.308 2.267 1.369 1.00 95.81 74 LEU A O 1
ATOM 607 N N . GLN A 1 75 ? -4.239 4.496 1.325 1.00 94.62 75 GLN A N 1
ATOM 608 C CA . GLN A 1 75 ? -4.839 4.656 2.646 1.00 94.62 75 GLN A CA 1
ATOM 609 C C . GLN A 1 75 ? -6.287 4.172 2.657 1.00 94.62 75 GLN A C 1
ATOM 611 O O . GLN A 1 75 ? -6.674 3.474 3.594 1.00 94.62 75 GLN A O 1
ATOM 616 N N . GLU A 1 76 ? -7.059 4.516 1.626 1.00 92.31 76 GLU A N 1
ATOM 617 C CA . GLU A 1 76 ? -8.440 4.067 1.465 1.00 92.31 76 GLU A CA 1
ATOM 618 C C . GLU A 1 76 ? -8.505 2.546 1.299 1.00 92.31 76 GLU A C 1
ATOM 620 O O . GLU A 1 76 ? -9.225 1.877 2.043 1.00 92.31 76 GLU A O 1
ATOM 625 N N . GLN A 1 77 ? -7.680 1.981 0.411 1.00 92.38 77 GLN A N 1
ATOM 626 C CA . GLN A 1 77 ? -7.660 0.541 0.159 1.00 92.38 77 GLN A CA 1
ATOM 627 C C . GLN A 1 77 ? -7.294 -0.279 1.401 1.00 92.38 77 GLN A C 1
ATOM 629 O O . GLN A 1 77 ? -7.889 -1.328 1.660 1.00 92.38 77 GLN A O 1
ATOM 634 N N . PHE A 1 78 ? -6.263 0.146 2.134 1.00 91.88 78 PHE A N 1
ATOM 635 C CA . PHE A 1 78 ? -5.668 -0.654 3.205 1.00 91.88 78 PHE A CA 1
ATOM 636 C C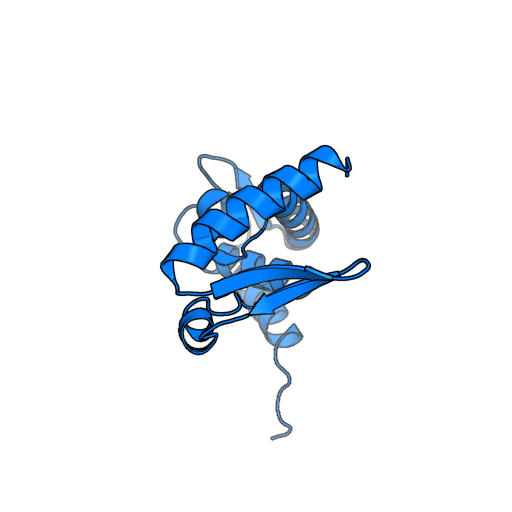 . PHE A 1 78 ? -6.097 -0.225 4.608 1.00 91.88 78 PHE A C 1
ATOM 638 O O . PHE A 1 78 ? -5.702 -0.879 5.572 1.00 91.88 78 PHE A O 1
ATOM 645 N N . ALA A 1 79 ? -6.894 0.839 4.736 1.00 89.44 79 ALA A N 1
ATOM 646 C CA . ALA A 1 79 ? -7.387 1.358 6.012 1.00 89.44 79 ALA A CA 1
ATOM 647 C C . ALA A 1 79 ? -6.279 1.741 7.007 1.00 89.44 79 ALA A C 1
ATOM 649 O O . ALA A 1 79 ? -6.418 1.576 8.222 1.00 89.44 79 ALA A O 1
ATOM 650 N N . VAL A 1 80 ? -5.145 2.231 6.504 1.00 91.56 80 VAL A N 1
ATOM 651 C CA . VAL A 1 80 ? -3.988 2.594 7.331 1.00 91.56 80 VAL A CA 1
ATOM 652 C C . VAL A 1 80 ? -3.676 4.083 7.251 1.00 91.56 80 VAL A C 1
ATOM 654 O O . VAL A 1 80 ? -4.145 4.819 6.384 1.00 91.56 80 VAL A O 1
ATOM 657 N N . SER A 1 81 ? -2.864 4.554 8.196 1.00 94.31 81 SER A N 1
ATOM 658 C CA . SER A 1 81 ? -2.437 5.950 8.217 1.00 94.31 81 SER A CA 1
ATOM 659 C C . SER A 1 81 ? -1.497 6.278 7.052 1.00 94.31 81 SER A C 1
ATOM 661 O O . SER A 1 81 ? -0.736 5.422 6.601 1.00 94.31 81 SER A O 1
ATOM 663 N N . ASN A 1 82 ? -1.453 7.549 6.648 1.00 95.38 82 ASN A N 1
ATOM 664 C CA . ASN A 1 82 ? -0.487 8.050 5.665 1.00 95.38 82 ASN A CA 1
ATOM 665 C C . ASN A 1 82 ? 0.966 7.706 6.047 1.00 95.38 82 ASN A C 1
ATOM 667 O O . ASN A 1 82 ? 1.773 7.333 5.205 1.00 95.38 82 ASN A O 1
ATOM 671 N N . VAL A 1 83 ? 1.302 7.771 7.343 1.00 96.50 83 VAL A N 1
ATOM 672 C CA . VAL A 1 83 ? 2.644 7.412 7.836 1.00 96.50 83 VAL A CA 1
ATOM 673 C C . VAL A 1 83 ? 2.951 5.936 7.584 1.00 96.50 83 VAL A C 1
ATOM 675 O O . VAL A 1 83 ? 4.076 5.610 7.216 1.00 96.50 83 VAL A O 1
ATOM 678 N N . THR A 1 84 ? 1.958 5.059 7.744 1.00 96.62 84 THR A N 1
ATOM 679 C CA . THR A 1 84 ? 2.088 3.628 7.445 1.00 96.62 84 THR A CA 1
ATOM 680 C C . THR A 1 84 ? 2.354 3.410 5.958 1.00 96.62 84 THR A C 1
ATOM 682 O O . THR A 1 84 ? 3.329 2.744 5.632 1.00 96.62 84 THR A O 1
ATOM 685 N N . ILE A 1 85 ? 1.589 4.054 5.066 1.00 97.81 85 ILE A N 1
ATOM 686 C CA . ILE A 1 85 ? 1.829 3.965 3.614 1.00 97.81 85 ILE A CA 1
ATOM 687 C C . ILE A 1 85 ? 3.220 4.481 3.236 1.00 97.81 85 ILE A C 1
ATOM 689 O O . ILE A 1 85 ? 3.928 3.831 2.473 1.00 97.81 85 ILE A O 1
ATOM 693 N N . ILE A 1 86 ? 3.660 5.609 3.799 1.00 96.88 86 ILE A N 1
ATOM 694 C CA . ILE A 1 86 ? 5.002 6.152 3.535 1.00 96.88 86 ILE A CA 1
ATOM 695 C C . ILE A 1 86 ? 6.097 5.150 3.929 1.00 96.88 86 ILE A C 1
ATOM 697 O O . ILE A 1 86 ? 7.082 5.012 3.201 1.00 96.88 86 ILE A O 1
ATOM 701 N N . GLN A 1 87 ? 5.934 4.460 5.062 1.00 97.94 87 GLN A N 1
ATOM 702 C CA . GLN A 1 87 ? 6.861 3.420 5.516 1.00 97.94 87 GLN A CA 1
ATOM 703 C C . GLN A 1 87 ? 6.833 2.204 4.588 1.00 97.94 87 GLN A C 1
ATOM 705 O O . GLN A 1 87 ? 7.887 1.784 4.118 1.00 97.94 87 GLN A O 1
ATOM 710 N N . ASP A 1 88 ? 5.644 1.708 4.246 1.00 98.12 88 ASP A N 1
ATOM 711 C CA . ASP A 1 88 ? 5.486 0.567 3.343 1.00 98.12 88 ASP A CA 1
ATOM 712 C C . ASP A 1 88 ? 6.111 0.838 1.969 1.00 98.12 88 ASP A C 1
ATOM 714 O O . ASP A 1 88 ? 6.835 0.006 1.428 1.00 98.12 88 ASP A O 1
ATOM 718 N N . ILE A 1 89 ? 5.892 2.032 1.415 1.00 98.00 89 ILE A N 1
ATOM 719 C CA . ILE A 1 89 ? 6.477 2.449 0.140 1.00 98.00 89 ILE A CA 1
ATOM 720 C C . ILE A 1 89 ? 8.006 2.526 0.223 1.00 98.00 89 ILE A C 1
ATOM 722 O O . ILE A 1 89 ? 8.684 2.155 -0.734 1.00 98.00 89 ILE A O 1
ATOM 726 N N . ALA A 1 90 ? 8.566 2.991 1.343 1.00 97.25 90 ALA A N 1
ATOM 727 C CA . ALA A 1 90 ? 10.015 3.017 1.538 1.00 97.25 90 ALA A CA 1
ATOM 728 C C . ALA A 1 90 ? 10.614 1.598 1.585 1.00 97.25 90 ALA A C 1
ATOM 730 O O . ALA A 1 90 ? 11.674 1.356 0.999 1.00 97.25 90 ALA A O 1
ATOM 731 N N . ASP A 1 91 ? 9.923 0.654 2.227 1.00 97.88 91 ASP A N 1
ATOM 732 C CA . ASP A 1 91 ? 10.338 -0.751 2.278 1.00 97.88 91 ASP A CA 1
ATOM 733 C C . ASP A 1 91 ? 10.252 -1.417 0.896 1.00 97.88 91 ASP A C 1
ATOM 735 O O . ASP A 1 91 ? 11.183 -2.107 0.471 1.00 97.88 91 ASP A O 1
ATOM 739 N N . ILE A 1 92 ? 9.177 -1.153 0.149 1.00 97.06 92 ILE A N 1
ATOM 740 C CA . ILE A 1 92 ? 9.004 -1.630 -1.231 1.00 97.06 92 ILE A CA 1
ATOM 741 C C . ILE A 1 92 ? 10.101 -1.072 -2.138 1.00 97.06 92 ILE A C 1
ATOM 743 O O . ILE A 1 92 ? 10.746 -1.833 -2.854 1.00 97.06 92 ILE A O 1
ATOM 747 N N . GLU A 1 93 ? 10.359 0.236 -2.091 1.00 96.19 93 GLU A N 1
ATOM 748 C CA . GLU A 1 93 ? 11.393 0.892 -2.901 1.00 96.19 93 GLU A CA 1
ATOM 749 C C . GLU A 1 93 ? 12.776 0.272 -2.663 1.00 96.19 93 GLU A C 1
ATOM 751 O O . GLU A 1 93 ? 13.521 0.014 -3.613 1.00 96.19 93 GLU A O 1
ATOM 756 N N . LYS A 1 94 ? 13.101 -0.047 -1.404 1.00 95.50 94 LYS A N 1
ATOM 757 C CA . LYS A 1 94 ? 14.345 -0.735 -1.053 1.00 95.50 94 LYS A CA 1
ATOM 758 C C . LYS A 1 94 ? 14.449 -2.110 -1.716 1.00 95.50 94 LYS A C 1
ATOM 760 O O . LYS A 1 94 ? 15.510 -2.426 -2.245 1.00 95.50 94 LYS A O 1
ATOM 765 N N . HIS A 1 95 ? 13.381 -2.907 -1.700 1.00 92.44 95 HIS A N 1
ATOM 766 C CA . HIS A 1 95 ? 13.378 -4.239 -2.313 1.00 92.44 95 HIS A CA 1
ATOM 767 C C . HIS A 1 95 ? 13.381 -4.186 -3.845 1.00 92.44 95 HIS A C 1
ATOM 769 O O . HIS A 1 95 ? 14.046 -4.995 -4.486 1.00 92.44 95 HIS A O 1
ATOM 775 N N . LEU A 1 96 ? 12.673 -3.230 -4.450 1.00 92.38 96 LEU A N 1
ATOM 776 C CA . LEU A 1 96 ? 12.595 -3.088 -5.906 1.00 92.38 96 LEU A CA 1
ATOM 777 C C . LEU A 1 96 ? 13.911 -2.612 -6.532 1.00 92.38 96 LEU A C 1
ATOM 779 O O . LEU A 1 96 ? 14.192 -2.943 -7.686 1.00 92.38 96 LEU A O 1
ATOM 783 N N . LYS A 1 97 ? 14.755 -1.916 -5.763 1.00 90.19 97 LYS A N 1
ATOM 784 C CA . LYS A 1 97 ? 16.083 -1.487 -6.210 1.00 90.19 97 LYS A CA 1
ATOM 785 C C . LYS A 1 97 ? 16.976 -2.655 -6.641 1.00 90.19 97 LYS A C 1
ATOM 787 O O . LYS A 1 97 ? 17.709 -2.515 -7.616 1.00 90.19 97 LYS A O 1
ATOM 792 N N . ASP A 1 98 ? 16.875 -3.808 -5.977 1.00 89.94 98 ASP A N 1
ATOM 793 C CA . ASP A 1 98 ? 17.633 -5.024 -6.328 1.00 89.94 98 ASP A CA 1
ATOM 794 C C . ASP A 1 98 ? 17.201 -5.626 -7.679 1.00 89.94 98 ASP A C 1
ATOM 796 O O . ASP A 1 98 ? 17.862 -6.505 -8.233 1.00 89.94 98 ASP A O 1
ATOM 800 N N . PHE A 1 99 ? 16.086 -5.136 -8.224 1.00 89.50 99 PHE A N 1
ATOM 801 C CA . PHE A 1 99 ? 15.546 -5.504 -9.520 1.00 89.50 99 PHE A CA 1
ATOM 802 C C . PHE A 1 99 ? 15.599 -4.343 -10.515 1.00 89.50 99 PHE A C 1
ATOM 804 O O . PHE A 1 99 ? 14.793 -4.343 -11.429 1.00 89.50 99 PHE A O 1
ATOM 811 N N . ASP A 1 100 ? 16.471 -3.341 -10.380 1.00 90.62 100 ASP A N 1
ATOM 812 C CA . ASP A 1 100 ? 16.573 -2.212 -11.333 1.00 90.62 100 ASP A CA 1
ATOM 813 C C . ASP A 1 100 ? 15.233 -1.488 -11.617 1.00 90.62 100 ASP A C 1
ATOM 815 O O . ASP A 1 100 ? 15.024 -0.910 -12.692 1.00 90.62 100 ASP A O 1
ATOM 819 N N . LEU A 1 101 ? 14.300 -1.550 -10.664 1.00 92.75 101 LEU A N 1
ATOM 820 C CA . LEU A 1 101 ? 13.014 -0.869 -10.718 1.00 92.75 101 LEU A CA 1
ATOM 821 C C . LEU A 1 101 ? 13.101 0.410 -9.890 1.00 92.75 101 LEU A C 1
ATOM 823 O O . LEU A 1 101 ? 13.555 0.397 -8.745 1.00 92.75 101 LEU A O 1
ATOM 827 N N . ILE A 1 102 ? 12.677 1.520 -10.488 1.00 92.81 102 ILE A N 1
ATOM 828 C CA . ILE A 1 102 ? 12.783 2.853 -9.898 1.00 92.81 102 ILE A CA 1
ATOM 829 C C . ILE A 1 102 ? 11.379 3.343 -9.578 1.00 92.81 102 ILE A C 1
ATOM 831 O O . ILE A 1 102 ? 10.506 3.372 -10.446 1.00 92.81 102 ILE A O 1
ATOM 835 N N . LEU A 1 103 ? 11.165 3.736 -8.324 1.00 94.56 103 LEU A N 1
ATOM 836 C CA . LEU A 1 103 ? 9.918 4.348 -7.897 1.00 94.56 103 LEU A CA 1
ATOM 837 C C . LEU A 1 103 ? 9.997 5.866 -8.090 1.00 94.56 103 LEU A C 1
ATOM 839 O O . LEU A 1 103 ? 10.677 6.577 -7.353 1.00 94.56 103 LEU A O 1
ATOM 843 N N . GLU A 1 104 ? 9.296 6.380 -9.092 1.00 94.38 104 GLU A N 1
ATOM 844 C CA . GLU A 1 104 ? 9.177 7.813 -9.330 1.00 94.38 104 GLU A CA 1
ATOM 845 C C . GLU A 1 104 ? 8.095 8.413 -8.431 1.00 94.38 104 GLU A C 1
ATOM 847 O O . GLU A 1 104 ? 6.975 7.907 -8.358 1.00 94.38 104 GLU A O 1
ATOM 852 N N . ARG A 1 105 ? 8.432 9.522 -7.765 1.00 93.31 105 ARG A N 1
ATOM 853 C CA . ARG A 1 105 ? 7.518 10.287 -6.909 1.00 93.31 105 ARG A CA 1
ATOM 854 C C . ARG A 1 105 ? 7.160 11.588 -7.620 1.00 93.31 105 ARG A C 1
ATOM 856 O O . ARG A 1 105 ? 7.988 12.496 -7.689 1.00 93.31 105 ARG A O 1
ATOM 863 N N . LYS A 1 106 ? 5.954 11.661 -8.182 1.00 84.44 106 LYS A N 1
ATOM 864 C CA . LYS A 1 106 ? 5.410 12.876 -8.814 1.00 84.44 106 LYS A CA 1
ATOM 865 C C . LYS A 1 106 ? 4.184 13.340 -8.036 1.00 84.44 106 LYS A C 1
ATOM 867 O O . LYS A 1 106 ? 4.356 13.937 -6.977 1.00 84.44 106 LYS A O 1
ATOM 872 N N . LYS A 1 107 ? 2.969 13.080 -8.526 1.00 87.44 107 LYS A N 1
ATOM 873 C CA . LYS A 1 107 ? 1.721 13.310 -7.775 1.00 87.44 107 LYS A CA 1
ATOM 874 C C . LYS A 1 107 ? 1.278 12.059 -7.011 1.00 87.44 107 LYS A C 1
ATOM 876 O O . LYS A 1 107 ? 0.540 12.172 -6.042 1.00 87.44 107 LYS A O 1
ATOM 881 N N . GLY A 1 108 ? 1.805 10.907 -7.397 1.00 93.19 108 GLY A N 1
ATOM 882 C CA . GLY A 1 108 ? 1.808 9.663 -6.647 1.00 93.19 108 GLY A CA 1
ATOM 883 C C . GLY A 1 108 ? 3.088 8.881 -6.927 1.00 93.19 108 GLY A C 1
ATOM 884 O O . GLY A 1 108 ? 4.165 9.456 -7.130 1.00 93.19 108 GLY A O 1
ATOM 885 N N . TYR A 1 109 ? 2.948 7.565 -6.945 1.00 96.06 109 TYR A N 1
ATOM 886 C CA . TYR A 1 109 ? 3.998 6.598 -7.197 1.00 96.06 109 TYR A CA 1
ATOM 887 C C . TYR A 1 109 ? 3.822 5.984 -8.575 1.00 96.06 109 TYR A C 1
ATOM 889 O O . TYR A 1 109 ? 2.766 5.444 -8.897 1.00 96.06 109 TYR A O 1
ATOM 897 N N . PHE A 1 110 ? 4.883 6.027 -9.370 1.00 94.56 110 PHE A N 1
ATOM 898 C CA . PHE A 1 110 ? 4.930 5.349 -10.654 1.00 94.56 110 PHE A CA 1
ATOM 899 C C . PHE A 1 110 ? 6.194 4.520 -10.743 1.00 94.56 110 PHE A C 1
ATOM 901 O O . PHE A 1 110 ? 7.287 5.001 -10.449 1.00 94.56 110 PHE A O 1
ATOM 908 N N . L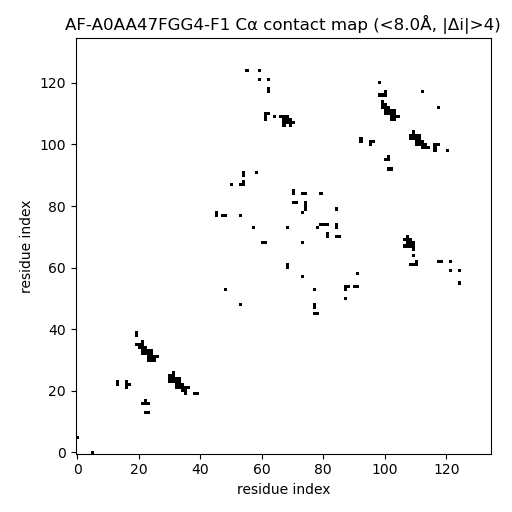EU A 1 111 ? 6.057 3.268 -11.161 1.00 92.94 111 LEU A N 1
ATOM 909 C CA . LEU A 1 111 ? 7.207 2.399 -11.306 1.00 92.94 111 LEU A CA 1
ATOM 910 C C . LEU A 1 111 ? 7.761 2.511 -12.724 1.00 92.9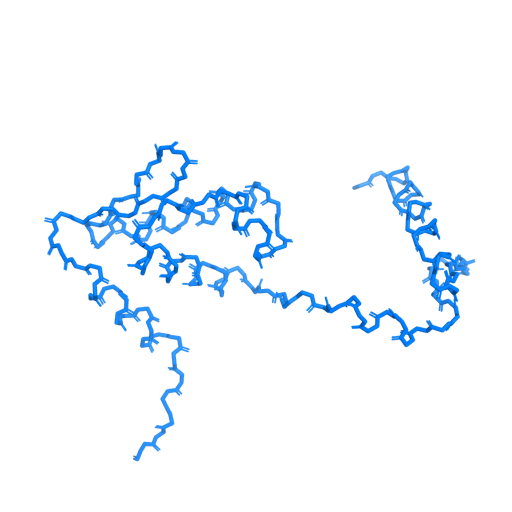4 111 LEU A C 1
ATOM 912 O O . LEU A 1 111 ? 7.080 2.153 -13.685 1.00 92.94 111 LEU A O 1
ATOM 916 N N . SER A 1 112 ? 9.005 2.951 -12.869 1.00 89.81 112 SER A N 1
ATOM 917 C CA . SER A 1 112 ? 9.738 2.882 -14.131 1.00 89.81 112 SER A CA 1
ATOM 918 C C . SER A 1 112 ? 10.762 1.745 -14.098 1.00 89.81 112 SER A C 1
ATOM 920 O O . SER A 1 112 ? 11.213 1.296 -13.043 1.00 89.81 112 SER A O 1
ATOM 922 N N . SER A 1 113 ? 11.070 1.195 -15.274 1.00 83.75 113 SER A N 1
ATOM 923 C CA . SER A 1 113 ? 12.018 0.088 -15.428 1.00 83.75 113 SER A CA 1
ATOM 924 C C . SER A 1 113 ? 13.056 0.459 -16.469 1.00 83.75 113 SER A C 1
ATOM 926 O O . SER A 1 113 ? 12.706 0.856 -17.579 1.00 83.75 113 SER A O 1
ATOM 928 N N . LEU A 1 114 ? 14.330 0.276 -16.129 1.00 76.19 114 LEU A N 1
ATOM 929 C CA . LEU A 1 114 ? 15.433 0.468 -17.069 1.00 76.19 114 LEU A CA 1
ATOM 930 C C . LEU A 1 114 ? 15.532 -0.672 -18.097 1.00 76.19 114 LEU A C 1
ATOM 932 O O . LEU A 1 114 ? 16.063 -0.481 -19.188 1.00 76.19 114 LEU A O 1
ATOM 936 N N . THR A 1 115 ? 15.024 -1.862 -17.759 1.00 76.06 115 THR A N 1
ATOM 937 C CA . THR A 1 115 ? 15.283 -3.115 -18.492 1.00 76.06 115 THR A CA 1
ATOM 938 C C . THR A 1 115 ? 14.016 -3.903 -18.857 1.00 76.06 115 THR A C 1
ATOM 940 O O . THR A 1 115 ? 14.115 -5.053 -19.275 1.00 76.06 115 THR A O 1
ATOM 943 N N . HIS A 1 116 ? 12.821 -3.303 -18.749 1.00 69.94 116 HIS A N 1
ATOM 944 C CA . HIS A 1 116 ? 11.516 -3.951 -19.007 1.00 69.94 116 HIS A CA 1
ATOM 945 C C . HIS A 1 116 ? 11.277 -5.222 -18.170 1.00 69.94 116 HIS A C 1
ATOM 947 O O . HIS A 1 116 ? 10.680 -6.200 -18.617 1.00 69.94 116 HIS A O 1
ATOM 953 N N . ASN A 1 117 ? 11.731 -5.215 -16.921 1.00 83.06 117 ASN A N 1
ATOM 954 C CA . ASN A 1 117 ? 11.744 -6.386 -16.045 1.00 83.06 117 ASN A CA 1
ATOM 955 C C . ASN A 1 117 ? 10.560 -6.473 -15.061 1.00 83.06 117 ASN A C 1
ATOM 957 O O . ASN A 1 117 ? 10.530 -7.393 -14.240 1.00 83.06 117 ASN A O 1
ATOM 961 N N . LYS A 1 118 ? 9.559 -5.585 -15.176 1.00 89.50 118 LYS A N 1
ATOM 962 C CA . LYS A 1 118 ? 8.340 -5.605 -14.342 1.00 89.50 118 LYS A CA 1
ATOM 963 C C . LYS A 1 118 ? 7.661 -6.981 -14.336 1.00 89.50 118 LYS A C 1
ATOM 965 O O . LYS A 1 118 ? 7.339 -7.497 -13.272 1.00 89.50 118 LYS A O 1
ATOM 970 N N . TRP A 1 119 ? 7.537 -7.627 -15.499 1.00 88.69 119 TRP A N 1
ATOM 971 C CA . TRP A 1 119 ? 6.933 -8.961 -15.630 1.00 88.69 119 TRP A CA 1
ATOM 972 C C . TRP A 1 119 ? 7.685 -10.050 -14.864 1.00 88.69 119 TRP A C 1
ATOM 974 O O . TRP A 1 119 ? 7.065 -10.942 -14.288 1.00 88.69 119 TRP A O 1
ATOM 984 N N . ARG A 1 120 ? 9.021 -9.968 -14.817 1.00 90.56 120 ARG A N 1
ATOM 985 C CA . ARG A 1 120 ? 9.840 -10.921 -14.060 1.00 90.56 120 ARG A CA 1
ATOM 986 C C . ARG A 1 120 ? 9.582 -10.778 -12.564 1.00 90.56 120 ARG A C 1
ATOM 988 O O . ARG A 1 120 ? 9.417 -11.782 -11.880 1.00 90.56 120 ARG A O 1
ATOM 995 N N . VAL A 1 121 ? 9.531 -9.542 -12.070 1.00 91.69 121 VAL A N 1
ATOM 996 C CA . VAL A 1 121 ? 9.256 -9.266 -10.654 1.00 91.69 121 VAL A CA 1
ATOM 997 C C . VAL A 1 121 ? 7.830 -9.659 -10.290 1.00 91.69 121 VAL A C 1
ATOM 999 O O . VAL A 1 121 ? 7.633 -10.311 -9.271 1.00 91.69 121 VAL A O 1
ATOM 1002 N N . LEU A 1 122 ? 6.857 -9.374 -11.158 1.00 92.06 122 LEU A N 1
ATOM 1003 C CA . LEU A 1 122 ? 5.476 -9.817 -10.985 1.00 92.06 122 LEU A CA 1
ATOM 1004 C C . LEU A 1 122 ? 5.382 -11.346 -10.890 1.00 92.06 122 LEU A C 1
ATOM 1006 O O . LEU A 1 122 ? 4.747 -11.861 -9.977 1.00 92.06 122 LEU A O 1
ATOM 1010 N N . ALA A 1 123 ? 6.063 -12.085 -11.771 1.00 90.56 123 ALA A N 1
ATOM 1011 C CA . ALA A 1 123 ? 6.078 -13.546 -11.720 1.00 90.56 123 ALA A CA 1
ATOM 1012 C C . ALA A 1 123 ? 6.678 -14.083 -10.407 1.00 90.56 123 ALA A C 1
ATOM 1014 O O . ALA A 1 123 ? 6.119 -15.004 -9.810 1.00 90.56 123 ALA A O 1
ATOM 1015 N N . ILE A 1 124 ? 7.780 -13.491 -9.931 1.00 90.25 124 ILE A N 1
ATOM 1016 C CA . ILE A 1 124 ? 8.404 -13.852 -8.646 1.00 90.25 124 ILE A CA 1
ATOM 1017 C C . ILE A 1 124 ? 7.441 -13.567 -7.488 1.00 90.25 124 ILE A C 1
ATOM 1019 O O . ILE A 1 124 ? 7.225 -14.432 -6.641 1.00 90.25 124 ILE A O 1
ATOM 1023 N N . LEU A 1 125 ? 6.833 -12.378 -7.472 1.00 91.75 125 LEU A N 1
ATOM 1024 C CA . LEU A 1 125 ? 5.876 -11.964 -6.450 1.00 91.75 125 LEU A CA 1
ATOM 1025 C C . LEU A 1 125 ? 4.693 -12.935 -6.377 1.00 91.75 125 LEU A C 1
ATOM 1027 O O . LEU A 1 125 ? 4.367 -13.416 -5.295 1.00 91.75 125 LEU A O 1
ATOM 1031 N N . LEU A 1 126 ? 4.088 -13.261 -7.522 1.00 89.19 126 LEU A N 1
ATOM 1032 C CA . LEU A 1 126 ? 2.953 -14.179 -7.592 1.00 89.19 126 LEU A CA 1
ATOM 1033 C C . LEU A 1 126 ? 3.347 -15.589 -7.150 1.00 89.19 126 LEU A C 1
ATOM 1035 O O . LEU A 1 126 ? 2.641 -16.174 -6.339 1.00 89.19 126 LEU A O 1
ATOM 1039 N N . THR A 1 127 ? 4.499 -16.101 -7.597 1.00 86.75 127 THR A N 1
ATOM 1040 C CA . THR A 1 127 ? 4.992 -17.438 -7.211 1.00 86.75 127 THR A CA 1
ATOM 1041 C C . THR A 1 127 ? 5.173 -17.567 -5.699 1.00 86.75 127 THR A C 1
ATOM 1043 O O . THR A 1 127 ? 4.850 -18.601 -5.127 1.00 86.75 127 THR A O 1
ATOM 1046 N N . ASN A 1 128 ? 5.635 -16.505 -5.038 1.00 83.00 128 ASN A N 1
ATOM 1047 C CA . ASN A 1 128 ? 5.825 -16.496 -3.588 1.00 83.00 128 ASN A CA 1
ATOM 1048 C C . ASN A 1 128 ? 4.516 -16.339 -2.794 1.00 83.00 128 ASN A C 1
ATOM 1050 O O . ASN A 1 128 ? 4.512 -16.588 -1.591 1.00 83.00 128 ASN A O 1
ATOM 1054 N N . ASN A 1 129 ? 3.424 -15.912 -3.438 1.00 81.19 129 ASN A N 1
ATOM 1055 C CA . ASN A 1 129 ? 2.123 -15.685 -2.798 1.00 81.19 129 ASN A CA 1
ATOM 1056 C C . ASN A 1 129 ? 1.075 -16.759 -3.139 1.00 81.19 129 ASN A C 1
ATOM 1058 O O . ASN A 1 129 ? 0.038 -16.824 -2.482 1.00 81.19 129 ASN A O 1
ATOM 1062 N N . ILE A 1 130 ? 1.325 -17.622 -4.128 1.00 75.75 130 ILE A N 1
ATOM 1063 C CA . ILE A 1 130 ? 0.462 -18.767 -4.437 1.00 75.75 130 ILE A CA 1
ATOM 1064 C C . ILE A 1 130 ? 0.944 -20.021 -3.697 1.00 75.75 130 ILE A C 1
ATOM 1066 O O . ILE A 1 130 ? 2.088 -20.445 -3.832 1.00 75.75 130 ILE A O 1
ATOM 1070 N N . SER A 1 131 ? 0.046 -20.678 -2.959 1.00 58.84 131 SER A N 1
ATOM 1071 C CA . SER A 1 131 ? 0.212 -22.107 -2.675 1.00 58.84 131 SER A CA 1
ATOM 1072 C C . SER A 1 131 ? -0.281 -22.867 -3.895 1.00 58.84 131 SER A C 1
ATOM 1074 O O . SER A 1 131 ? -1.487 -22.989 -4.096 1.00 58.84 131 SER A O 1
ATOM 1076 N N . LEU A 1 132 ? 0.642 -23.333 -4.738 1.00 54.69 132 LEU A N 1
ATOM 1077 C CA . LEU A 1 132 ? 0.286 -24.237 -5.827 1.00 54.69 132 LEU A CA 1
ATOM 1078 C C . LEU A 1 132 ? -0.270 -25.532 -5.212 1.00 54.69 132 LEU A C 1
ATOM 1080 O O . LEU A 1 132 ? 0.448 -26.190 -4.454 1.00 54.69 132 LEU A O 1
ATOM 1084 N N . PRO A 1 133 ?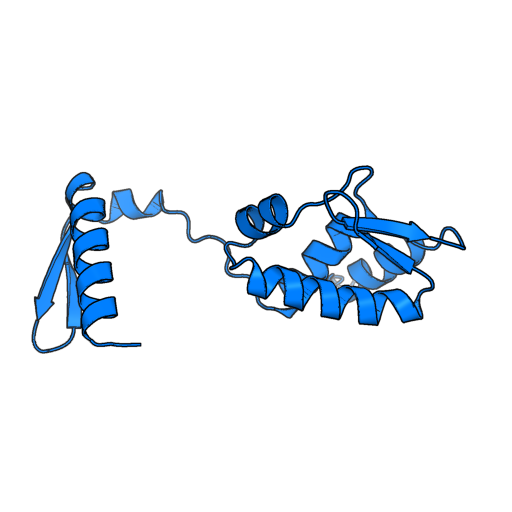 -1.522 -25.923 -5.508 1.00 52.09 133 PRO A N 1
ATOM 1085 C CA . PRO A 1 133 ? -1.969 -27.276 -5.225 1.00 52.09 133 PRO A CA 1
ATOM 1086 C C . PRO A 1 133 ? -1.087 -28.232 -6.032 1.00 52.09 133 PRO A C 1
ATOM 1088 O O . PRO A 1 133 ? -0.817 -27.972 -7.205 1.00 52.09 133 PRO A O 1
ATOM 1091 N N . ASN A 1 134 ? -0.622 -29.316 -5.410 1.00 42.72 134 ASN A N 1
ATOM 1092 C CA . ASN A 1 134 ? 0.080 -30.373 -6.136 1.00 42.72 134 ASN A CA 1
ATOM 1093 C C . ASN A 1 134 ? -0.838 -30.875 -7.268 1.00 42.72 134 ASN A C 1
ATOM 1095 O O . ASN A 1 134 ? -1.948 -31.327 -6.982 1.00 42.72 134 ASN A O 1
ATOM 1099 N N . PHE A 1 135 ? -0.389 -30.743 -8.518 1.00 45.16 135 PHE A N 1
ATOM 1100 C CA . PHE A 1 135 ? -1.037 -31.333 -9.693 1.00 45.16 135 PHE A CA 1
ATOM 1101 C C . PHE A 1 135 ? -0.715 -32.824 -9.802 1.00 45.16 135 PHE A C 1
ATOM 1103 O O . PHE A 1 135 ? 0.441 -33.198 -9.491 1.00 45.16 135 PHE A O 1
#